Protein AF-A0A9D1GVA7-F1 (afdb_monomer_lite)

Foldseek 3Di:
DKDDDDDDPDDDMDDDDPPPCQVVVLVVVQVVCVVVVHDGDDDDDDDDDDDDDDDD

Organism: NCBI:txid2840701

InterPro domains:
  IPR013750 GHMP kinase, C-terminal domain [PF08544] (1-34)
  IPR036554 GHMP kinase, C-terminal domain superfamily [G3DSA:3.30.70.890] (1-54)
  IPR036554 GHMP kinase, C-terminal domain superfamily [SSF55060] (1-54)

Sequence (56 aa):
GARMTGGGFGGCIIALVPHGTGDRVGRAIAAAFAERGWGAPVWFTAAPSDGAGRIR

pLDDT: mean 97.2, std 2.63, range [79.5, 98.75]

Radius of gyration: 14.35 Å; chains: 1; bounding box: 39×28×31 Å

Structure (mmCIF, N/CA/C/O backbone):
data_AF-A0A9D1GVA7-F1
#
_entry.id   AF-A0A9D1GVA7-F1
#
loop_
_atom_site.group_PDB
_atom_site.id
_atom_site.type_symbol
_atom_site.label_atom_id
_atom_site.label_alt_id
_atom_site.label_comp_id
_atom_site.label_asym_id
_atom_site.label_entity_id
_atom_site.label_seq_id
_atom_site.pdbx_PDB_ins_code
_atom_site.Cartn_x
_atom_site.Cartn_y
_atom_site.Cartn_z
_atom_site.occupancy
_atom_site.B_iso_or_equiv
_atom_site.auth_seq_id
_atom_site.auth_comp_id
_atom_site.auth_asym_id
_atom_site.auth_atom_id
_atom_site.pdbx_PDB_model_num
ATOM 1 N N . GLY A 1 1 ? 5.606 5.640 10.574 1.00 96.56 1 GLY A N 1
ATOM 2 C CA . GLY A 1 1 ? 4.972 6.746 9.818 1.00 96.56 1 GLY A CA 1
ATOM 3 C C . GLY A 1 1 ? 4.501 6.244 8.46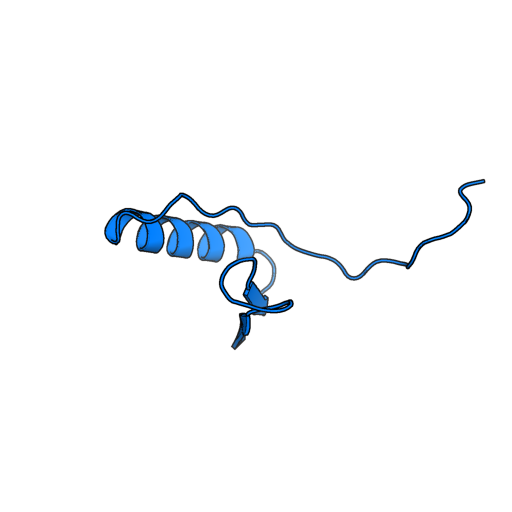3 1.00 96.56 1 GLY A C 1
ATOM 4 O O . GLY A 1 1 ? 4.906 5.149 8.084 1.00 96.56 1 GLY A O 1
ATOM 5 N N . ALA A 1 2 ? 3.657 6.998 7.752 1.00 98.19 2 ALA A N 1
ATOM 6 C CA . ALA A 1 2 ? 3.085 6.591 6.462 1.00 98.19 2 ALA A CA 1
ATOM 7 C C . ALA A 1 2 ? 2.971 7.771 5.476 1.00 98.19 2 ALA A C 1
ATOM 9 O O . ALA A 1 2 ? 2.845 8.914 5.912 1.00 98.19 2 ALA A O 1
ATOM 10 N N . ARG A 1 3 ? 3.018 7.495 4.164 1.00 98.31 3 ARG A N 1
ATOM 11 C CA . ARG A 1 3 ? 2.812 8.480 3.079 1.00 98.31 3 ARG A CA 1
ATOM 12 C C . ARG A 1 3 ? 2.278 7.827 1.802 1.00 98.31 3 ARG A C 1
ATOM 14 O O . ARG A 1 3 ? 2.461 6.628 1.612 1.00 98.31 3 ARG A O 1
ATOM 21 N N . MET A 1 4 ? 1.707 8.622 0.894 1.00 97.88 4 MET A N 1
ATOM 22 C CA . MET A 1 4 ? 1.452 8.185 -0.489 1.00 97.88 4 MET A CA 1
ATOM 23 C C . MET A 1 4 ? 2.760 7.856 -1.225 1.00 97.88 4 MET A C 1
ATOM 25 O O . MET A 1 4 ? 3.789 8.469 -0.944 1.00 97.88 4 MET A O 1
ATOM 29 N N . THR A 1 5 ? 2.730 6.921 -2.174 1.00 97.81 5 THR A N 1
ATOM 30 C CA . THR A 1 5 ? 3.869 6.594 -3.047 1.00 97.81 5 THR A CA 1
ATOM 31 C C . THR A 1 5 ? 3.454 6.611 -4.521 1.00 97.81 5 THR A C 1
ATOM 33 O O . THR A 1 5 ? 2.303 6.331 -4.845 1.00 97.81 5 THR A O 1
ATOM 36 N N . GLY A 1 6 ? 4.379 6.957 -5.419 1.00 97.06 6 GLY A N 1
ATOM 37 C CA . GLY A 1 6 ? 4.079 7.228 -6.831 1.00 97.06 6 GLY A CA 1
ATOM 38 C C . GLY A 1 6 ? 3.597 8.663 -7.090 1.00 97.06 6 GLY A C 1
ATOM 39 O O . GLY A 1 6 ? 3.880 9.566 -6.303 1.00 97.06 6 GLY A O 1
ATOM 40 N N . GLY A 1 7 ? 2.899 8.871 -8.213 1.00 97.88 7 GLY A N 1
ATOM 41 C CA . GLY A 1 7 ? 2.499 10.197 -8.716 1.00 97.88 7 GLY A CA 1
ATOM 42 C C . GLY A 1 7 ? 1.242 10.816 -8.086 1.00 97.88 7 GLY A C 1
ATOM 43 O O . GLY A 1 7 ? 1.020 12.010 -8.252 1.00 97.88 7 GLY A O 1
ATOM 44 N N . GLY A 1 8 ? 0.437 10.045 -7.345 1.00 95.94 8 GLY A N 1
ATOM 45 C CA . GLY A 1 8 ? -0.764 10.539 -6.655 1.00 95.94 8 GLY A CA 1
ATOM 46 C C . GLY A 1 8 ? -2.071 10.357 -7.414 1.00 95.94 8 GLY A C 1
ATOM 47 O O . GLY A 1 8 ? -2.156 9.538 -8.323 1.00 95.94 8 GLY A O 1
ATOM 48 N N . PHE A 1 9 ? -3.103 11.091 -6.973 1.00 96.75 9 PHE A N 1
ATOM 49 C CA . PHE A 1 9 ? -4.491 10.998 -7.465 1.00 96.75 9 PHE A CA 1
ATOM 50 C C . PHE A 1 9 ? -5.120 9.596 -7.335 1.00 96.75 9 PHE A C 1
ATOM 52 O O . PHE A 1 9 ? -6.061 9.251 -8.041 1.00 96.75 9 PHE A O 1
ATOM 59 N N . GLY A 1 10 ? -4.593 8.791 -6.411 1.00 94.06 10 GLY A N 1
ATOM 60 C CA . GLY A 1 10 ? -4.929 7.386 -6.219 1.00 94.06 10 GLY A CA 1
ATOM 61 C C . GLY A 1 10 ? -3.669 6.559 -5.960 1.00 94.06 10 GLY A C 1
ATOM 62 O O . GLY A 1 10 ? -2.622 7.099 -5.592 1.00 94.06 10 GLY A O 1
ATOM 63 N N . GLY A 1 11 ? -3.769 5.247 -6.168 1.00 95.94 11 GLY A N 1
ATOM 64 C CA . GLY A 1 11 ? -2.640 4.322 -6.075 1.00 95.94 11 GLY A CA 1
ATOM 65 C C . GLY A 1 11 ? -2.367 3.826 -4.657 1.00 95.94 11 GLY A C 1
ATOM 66 O O . GLY A 1 11 ? -3.285 3.445 -3.932 1.00 95.94 11 GLY A O 1
ATOM 67 N N . CYS A 1 12 ? -1.087 3.790 -4.284 1.00 97.88 12 CYS A N 1
ATOM 68 C CA . CYS A 1 12 ? -0.621 3.124 -3.072 1.00 97.88 12 CYS A CA 1
ATOM 69 C C . CYS A 1 12 ? -0.118 4.113 -2.016 1.00 97.88 12 CYS A C 1
ATOM 71 O O . CYS A 1 12 ? 0.387 5.199 -2.310 1.00 97.88 12 CYS A O 1
ATOM 73 N N . ILE A 1 13 ? -0.159 3.670 -0.763 1.00 98.25 13 ILE A N 1
ATOM 74 C CA . ILE A 1 13 ? 0.624 4.252 0.325 1.00 98.25 13 ILE A CA 1
ATOM 75 C C . ILE A 1 13 ? 1.731 3.282 0.742 1.00 98.25 13 ILE A C 1
ATOM 77 O O . ILE A 1 13 ? 1.659 2.085 0.469 1.00 98.25 13 ILE A O 1
ATOM 81 N N . ILE A 1 14 ? 2.730 3.793 1.452 1.00 98.06 14 ILE A N 1
ATOM 82 C CA . ILE A 1 14 ? 3.676 2.984 2.222 1.00 98.06 14 ILE A CA 1
ATOM 83 C C . ILE A 1 14 ? 3.561 3.355 3.698 1.00 98.06 14 ILE A C 1
ATOM 85 O O . ILE A 1 14 ? 3.396 4.529 4.041 1.00 98.06 14 ILE A O 1
ATOM 89 N N . ALA A 1 15 ? 3.660 2.356 4.572 1.00 98.31 15 ALA A N 1
ATOM 90 C CA . ALA A 1 15 ? 3.631 2.535 6.016 1.00 98.31 15 ALA A CA 1
ATOM 91 C C . ALA A 1 15 ? 4.739 1.706 6.669 1.00 98.31 15 ALA A C 1
ATOM 93 O O . ALA A 1 15 ? 4.838 0.502 6.451 1.00 98.31 15 ALA A O 1
ATOM 94 N N . LEU A 1 16 ? 5.553 2.358 7.498 1.00 97.94 16 LEU A N 1
ATOM 95 C CA . LEU A 1 16 ? 6.492 1.677 8.382 1.00 97.94 16 LEU A CA 1
ATOM 96 C C . LEU A 1 16 ? 5.759 1.290 9.663 1.00 97.94 16 LEU A C 1
ATOM 98 O O . LEU A 1 16 ? 5.275 2.166 10.391 1.00 97.94 16 LEU A O 1
ATOM 102 N N . VAL A 1 17 ? 5.688 -0.015 9.911 1.00 97.81 17 VAL A N 1
ATOM 103 C CA . VAL A 1 17 ? 4.987 -0.635 11.038 1.00 97.81 17 VAL A CA 1
ATOM 104 C C . VAL A 1 17 ? 5.903 -1.667 11.704 1.00 97.81 17 VAL A C 1
ATOM 106 O O . VAL A 1 17 ? 6.805 -2.185 11.040 1.00 97.81 17 VAL A O 1
ATOM 109 N N . PRO A 1 18 ? 5.702 -1.996 12.992 1.00 98.12 18 PRO A N 1
ATOM 110 C CA . PRO A 1 18 ? 6.448 -3.071 13.637 1.00 98.12 18 PRO A CA 1
ATOM 111 C C . PRO A 1 18 ? 6.313 -4.401 12.887 1.00 98.12 18 PRO A C 1
ATOM 113 O O . PRO A 1 18 ? 5.248 -4.723 12.347 1.00 98.12 18 PRO A O 1
ATOM 116 N N . HIS A 1 19 ? 7.384 -5.192 12.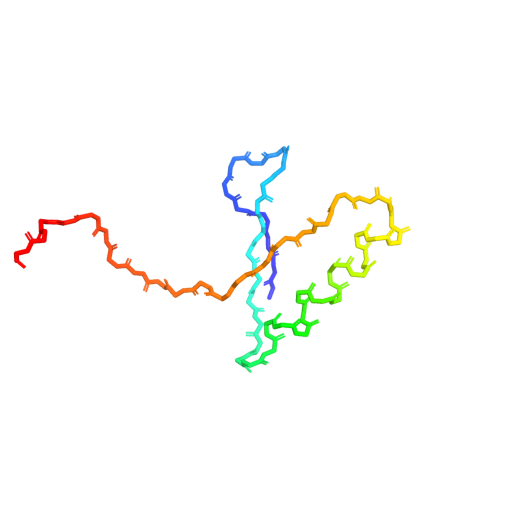885 1.00 96.88 19 HIS A N 1
ATOM 117 C CA . HIS A 1 19 ? 7.405 -6.503 12.242 1.00 96.88 19 HIS A CA 1
ATOM 118 C C . HIS A 1 19 ? 6.246 -7.394 12.731 1.00 96.88 19 HIS A C 1
ATOM 120 O O . HIS A 1 19 ? 5.902 -7.387 13.912 1.00 96.88 19 HIS A O 1
ATOM 126 N N . GLY A 1 20 ? 5.613 -8.133 11.814 1.00 96.75 20 GLY A N 1
ATOM 127 C CA . GLY A 1 20 ? 4.464 -8.999 12.113 1.00 96.75 20 GLY A CA 1
ATOM 128 C C . GLY A 1 20 ? 3.121 -8.278 12.305 1.00 96.75 20 GLY A C 1
ATOM 129 O O . GLY A 1 20 ? 2.104 -8.935 12.501 1.00 96.75 20 GLY A O 1
ATOM 130 N N . THR A 1 21 ? 3.070 -6.942 12.224 1.00 98.00 21 THR A N 1
ATOM 131 C CA . THR A 1 21 ? 1.815 -6.182 12.423 1.00 98.00 21 THR A CA 1
ATOM 132 C C . THR A 1 21 ? 1.140 -5.717 11.129 1.00 98.00 21 THR A C 1
ATOM 134 O O . THR A 1 21 ? 0.062 -5.121 11.192 1.00 98.00 21 THR A O 1
ATOM 137 N N . GLY A 1 22 ? 1.729 -6.023 9.966 1.00 98.06 22 GLY A N 1
ATOM 138 C CA . GLY A 1 22 ? 1.251 -5.587 8.648 1.00 98.06 22 GLY A CA 1
ATOM 139 C C . GLY A 1 22 ? -0.214 -5.937 8.388 1.00 98.06 22 GLY A C 1
ATOM 140 O O . GLY A 1 22 ? -1.007 -5.049 8.091 1.00 98.06 22 GLY A O 1
ATOM 141 N N . ASP A 1 23 ? -0.606 -7.190 8.612 1.00 98.38 23 ASP A N 1
ATOM 142 C CA . ASP A 1 23 ? -1.987 -7.634 8.386 1.00 98.38 23 ASP A CA 1
ATOM 143 C C . ASP A 1 23 ? -3.005 -6.977 9.314 1.00 98.38 23 ASP A C 1
ATOM 145 O O . ASP A 1 23 ? -4.132 -6.691 8.912 1.00 98.38 23 ASP A O 1
ATOM 149 N N . ARG A 1 24 ? -2.619 -6.715 10.567 1.00 98.50 24 ARG A N 1
ATOM 150 C CA . ARG A 1 24 ? -3.487 -6.003 11.509 1.00 98.50 24 ARG A CA 1
ATOM 151 C C . ARG A 1 24 ? -3.754 -4.585 11.014 1.00 98.50 24 ARG A C 1
ATOM 153 O O . ARG A 1 24 ? -4.894 -4.134 11.053 1.00 98.50 24 ARG A O 1
ATOM 160 N N . VAL A 1 25 ? -2.710 -3.900 10.549 1.00 98.50 25 VAL A N 1
ATOM 161 C CA . VAL A 1 25 ? -2.823 -2.544 10.001 1.00 98.50 25 VAL A CA 1
ATOM 162 C C . VAL A 1 25 ? -3.633 -2.551 8.702 1.00 98.50 25 VAL A C 1
ATOM 164 O O . VAL A 1 25 ? -4.542 -1.738 8.563 1.00 98.50 25 VAL A O 1
ATOM 167 N N . GLY A 1 26 ? -3.381 -3.504 7.799 1.00 98.44 26 GLY A N 1
ATOM 168 C CA . GLY A 1 26 ? -4.132 -3.665 6.550 1.00 98.44 26 GLY A CA 1
ATOM 169 C C . GLY A 1 26 ? -5.630 -3.878 6.777 1.00 98.44 26 GLY A C 1
ATOM 170 O O . GLY A 1 26 ? -6.446 -3.156 6.207 1.00 98.44 26 GLY A O 1
ATOM 171 N N . ARG A 1 27 ? -6.007 -4.776 7.698 1.00 98.69 27 ARG A N 1
ATOM 172 C CA . ARG A 1 27 ? -7.418 -4.991 8.071 1.00 98.69 27 ARG A CA 1
ATOM 173 C C . ARG A 1 27 ? -8.075 -3.752 8.675 1.00 98.69 27 ARG A C 1
ATOM 175 O O . ARG A 1 27 ? -9.224 -3.469 8.353 1.00 98.69 27 ARG A O 1
ATOM 182 N N . ALA A 1 28 ? -7.362 -3.009 9.523 1.00 98.69 28 ALA A N 1
ATOM 183 C CA . ALA A 1 28 ? -7.889 -1.771 10.094 1.00 98.69 28 ALA A CA 1
ATOM 184 C C . ALA A 1 28 ? -8.159 -0.713 9.008 1.00 98.69 28 ALA A C 1
ATOM 186 O O . ALA A 1 28 ? -9.195 -0.053 9.034 1.00 98.69 28 ALA A O 1
ATOM 187 N N . ILE A 1 29 ? -7.268 -0.592 8.016 1.00 98.50 29 ILE A N 1
ATOM 188 C CA . ILE A 1 29 ? -7.469 0.292 6.858 1.00 98.50 29 ILE A CA 1
ATOM 189 C C . ILE A 1 29 ? -8.663 -0.180 6.018 1.00 98.50 29 ILE A C 1
ATOM 191 O O . ILE A 1 29 ? -9.488 0.642 5.629 1.00 98.50 29 ILE A O 1
ATOM 195 N N . ALA A 1 30 ? -8.789 -1.488 5.775 1.00 98.69 30 ALA A N 1
ATOM 196 C CA . ALA A 1 30 ? -9.903 -2.055 5.016 1.00 98.69 30 ALA A CA 1
ATOM 197 C C . ALA A 1 30 ? -11.264 -1.797 5.684 1.00 98.69 30 ALA A C 1
ATOM 199 O O . ALA A 1 30 ? -12.204 -1.389 5.004 1.00 98.69 30 ALA A O 1
ATOM 200 N N . ALA A 1 31 ? -11.357 -1.954 7.008 1.00 98.75 31 ALA A N 1
ATOM 201 C CA . ALA A 1 31 ? -12.559 -1.602 7.766 1.00 98.75 31 ALA A CA 1
ATOM 202 C C . ALA A 1 31 ? -12.896 -0.108 7.617 1.00 98.75 31 ALA A C 1
ATOM 204 O O . ALA A 1 31 ? -14.017 0.249 7.267 1.00 98.75 31 ALA A O 1
ATOM 205 N N . ALA A 1 32 ? -11.892 0.759 7.761 1.00 98.62 32 ALA A N 1
ATOM 206 C CA . ALA A 1 32 ? -12.061 2.200 7.623 1.00 98.62 32 ALA A CA 1
ATOM 207 C C . ALA A 1 32 ? -12.422 2.647 6.186 1.00 98.62 32 ALA A C 1
ATOM 209 O O . ALA A 1 32 ? -13.000 3.720 6.001 1.00 98.62 32 ALA A O 1
ATOM 210 N N . PHE A 1 33 ? -12.063 1.866 5.160 1.00 98.62 33 PHE A N 1
ATOM 211 C CA . PHE A 1 33 ? -12.504 2.072 3.775 1.00 98.62 33 PHE A CA 1
ATOM 212 C C . PHE A 1 33 ? -13.972 1.668 3.601 1.00 98.62 33 PHE A C 1
ATOM 214 O O . PHE A 1 33 ? -14.744 2.426 3.014 1.00 98.62 33 PHE A O 1
ATOM 221 N N . ALA A 1 34 ? -14.370 0.523 4.161 1.00 98.56 34 ALA A N 1
ATOM 222 C CA . ALA A 1 34 ? -15.746 0.034 4.103 1.00 98.56 34 ALA A CA 1
ATOM 223 C C . ALA A 1 34 ? -16.732 0.986 4.802 1.00 98.56 34 ALA A C 1
ATOM 225 O O . ALA A 1 34 ? -17.771 1.308 4.233 1.00 98.56 34 ALA A O 1
ATOM 226 N N . GLU A 1 35 ? -16.377 1.515 5.978 1.00 98.69 35 GLU A N 1
ATOM 227 C CA . GLU A 1 35 ? -17.174 2.522 6.705 1.00 98.69 35 GLU A CA 1
ATOM 228 C C . GLU A 1 35 ? -17.446 3.788 5.879 1.00 98.69 35 GLU A C 1
ATOM 230 O O . G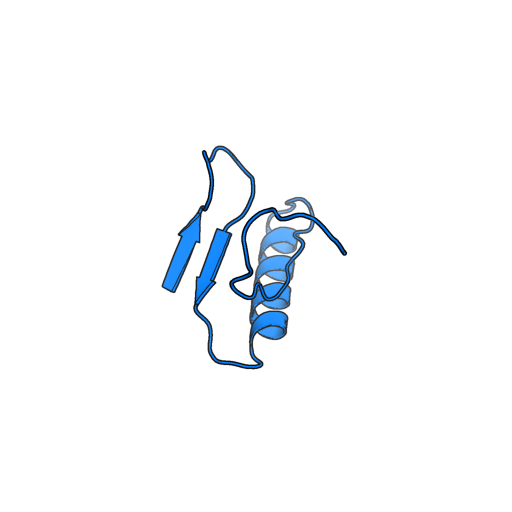LU A 1 35 ? -18.460 4.455 6.067 1.00 98.69 35 GLU A O 1
ATOM 235 N N . ARG A 1 36 ? -16.547 4.120 4.946 1.00 98.44 36 ARG A N 1
ATOM 236 C CA . ARG A 1 36 ? -16.664 5.282 4.054 1.00 98.44 36 ARG A CA 1
ATOM 237 C C . ARG A 1 36 ? -17.303 4.947 2.703 1.00 98.44 36 ARG A C 1
ATOM 239 O O . ARG A 1 36 ? -17.439 5.839 1.869 1.00 98.44 36 ARG A O 1
ATOM 246 N N . GLY A 1 37 ? -17.662 3.683 2.466 1.00 98.44 37 GLY A N 1
ATOM 247 C CA . GLY A 1 37 ? -18.171 3.211 1.176 1.00 98.44 37 GLY A CA 1
ATOM 248 C C . GLY A 1 37 ? -17.130 3.250 0.052 1.00 98.44 37 GLY A C 1
ATOM 249 O O . GLY A 1 37 ? -17.492 3.350 -1.118 1.00 98.44 37 GLY A O 1
ATOM 250 N N . TRP A 1 38 ? -15.837 3.221 0.384 1.00 98.06 38 TRP A N 1
ATOM 251 C CA . TRP A 1 38 ? -14.755 3.201 -0.603 1.00 98.06 38 TRP A CA 1
ATOM 252 C C . TRP A 1 38 ? -14.474 1.777 -1.095 1.00 98.06 38 TRP A C 1
ATOM 254 O O . TRP A 1 38 ? -14.760 0.796 -0.408 1.00 98.06 38 TRP A O 1
ATOM 264 N N . GLY A 1 39 ? -13.889 1.658 -2.291 1.00 97.19 39 GLY A N 1
ATOM 265 C CA . GLY A 1 39 ? -13.521 0.361 -2.866 1.00 97.19 39 GLY 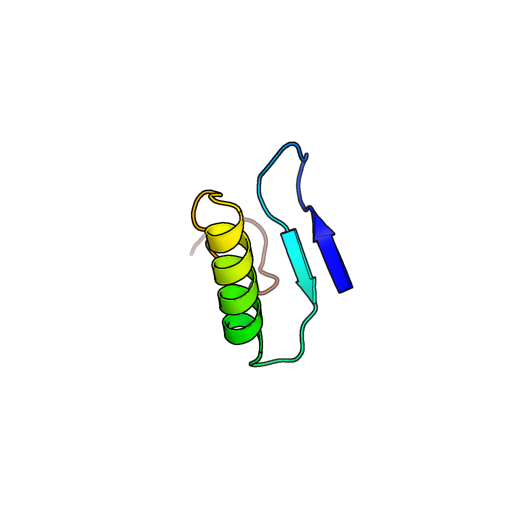A CA 1
ATOM 266 C C . GLY A 1 39 ? -12.489 -0.374 -2.009 1.00 97.19 39 GLY A C 1
ATOM 267 O O . GLY A 1 39 ? -11.559 0.248 -1.512 1.00 97.19 39 GLY A O 1
ATOM 268 N N . ALA A 1 40 ? -12.641 -1.689 -1.835 1.00 97.75 40 ALA A N 1
ATOM 269 C CA . ALA A 1 40 ? -11.794 -2.473 -0.935 1.00 97.75 40 ALA A CA 1
ATOM 270 C C . ALA A 1 40 ? -10.293 -2.353 -1.289 1.00 97.75 40 ALA A C 1
ATOM 272 O O . ALA A 1 40 ? -9.920 -2.584 -2.443 1.00 97.75 40 ALA A O 1
ATOM 273 N N . PRO A 1 41 ? -9.418 -2.017 -0.321 1.00 98.19 41 PRO A N 1
ATOM 274 C CA . PRO A 1 41 ? -7.988 -1.930 -0.570 1.00 98.19 41 PRO A CA 1
ATOM 275 C C . PRO A 1 41 ? -7.341 -3.319 -0.567 1.00 98.19 41 PRO A C 1
ATOM 277 O O . PRO A 1 41 ? -7.845 -4.265 0.038 1.00 98.19 41 PRO A O 1
ATOM 280 N N . VAL A 1 42 ? -6.158 -3.407 -1.170 1.00 97.94 42 VAL A N 1
ATOM 281 C CA . VAL A 1 42 ? -5.248 -4.554 -1.049 1.00 97.94 42 VAL A CA 1
ATOM 282 C C . VAL A 1 42 ? -3.957 -4.113 -0.368 1.00 97.94 42 VAL A C 1
ATOM 284 O O . VAL A 1 42 ? -3.560 -2.950 -0.467 1.00 97.94 42 VAL A O 1
ATOM 287 N N . TRP A 1 43 ? -3.292 -5.030 0.331 1.00 97.94 43 TRP A N 1
ATOM 288 C CA . TRP A 1 43 ? -2.020 -4.759 0.997 1.00 97.94 43 TRP A CA 1
ATOM 289 C C . TRP A 1 43 ? -1.097 -5.972 0.945 1.00 97.94 43 TRP A C 1
ATOM 291 O O . TRP A 1 43 ? -1.538 -7.110 0.810 1.00 97.94 43 TRP A O 1
ATOM 301 N N . PHE A 1 44 ? 0.199 -5.708 1.073 1.00 97.12 44 PHE A N 1
ATOM 302 C CA . PHE A 1 44 ? 1.245 -6.715 1.189 1.00 97.12 44 PHE A CA 1
ATOM 303 C C . PHE A 1 44 ? 2.456 -6.109 1.907 1.00 97.12 44 PHE A C 1
ATOM 305 O O . PHE A 1 44 ? 2.633 -4.888 1.937 1.00 97.12 44 PHE A O 1
ATOM 312 N N . THR A 1 45 ? 3.305 -6.957 2.489 1.00 96.69 45 THR A N 1
ATOM 313 C CA . THR A 1 45 ? 4.618 -6.533 2.984 1.00 96.69 45 THR A CA 1
ATOM 314 C C . THR A 1 45 ? 5.600 -6.515 1.821 1.00 96.69 45 THR A C 1
ATOM 316 O O . THR A 1 45 ? 5.831 -7.539 1.187 1.00 96.69 45 THR A O 1
ATOM 319 N N . ALA A 1 46 ? 6.171 -5.348 1.530 1.00 95.44 46 ALA A N 1
ATOM 320 C CA . ALA A 1 46 ? 7.176 -5.198 0.486 1.00 95.44 46 ALA A CA 1
ATOM 321 C C . ALA A 1 46 ? 8.587 -5.366 1.067 1.00 95.44 46 ALA A C 1
ATOM 323 O O . ALA A 1 46 ? 8.914 -4.750 2.083 1.00 95.44 46 ALA A O 1
ATOM 324 N N . ALA A 1 47 ? 9.422 -6.158 0.396 1.00 94.75 47 ALA A N 1
ATOM 325 C CA . ALA A 1 47 ? 10.850 -6.264 0.675 1.00 94.75 47 ALA A CA 1
ATOM 326 C C . ALA A 1 47 ? 11.645 -5.541 -0.430 1.00 94.75 47 ALA A C 1
ATOM 328 O O . ALA A 1 47 ? 11.345 -5.746 -1.612 1.00 94.75 47 ALA A O 1
ATOM 329 N N . PRO A 1 48 ? 12.648 -4.706 -0.091 1.00 95.75 48 PRO A N 1
ATOM 330 C CA . PRO A 1 48 ? 13.586 -4.181 -1.079 1.00 95.75 48 PRO A CA 1
ATOM 331 C C . PRO A 1 48 ? 14.197 -5.333 -1.877 1.00 95.75 48 PRO A C 1
ATOM 333 O O . PRO A 1 48 ? 14.579 -6.347 -1.299 1.00 95.75 48 PRO A O 1
ATOM 336 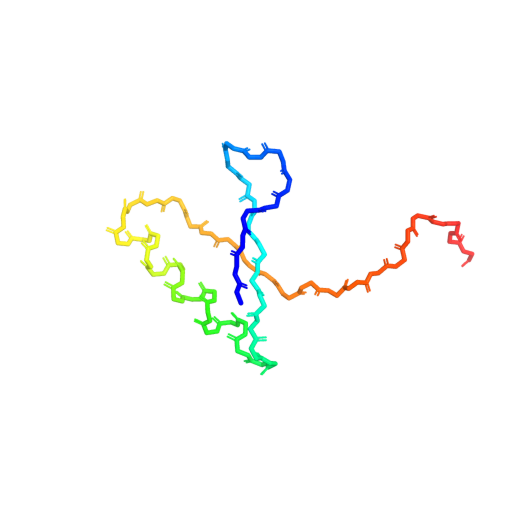N N . SER A 1 49 ? 14.235 -5.189 -3.196 1.00 96.38 49 SER A N 1
ATOM 337 C CA . SER A 1 49 ? 14.661 -6.241 -4.120 1.00 96.38 49 SER A CA 1
ATOM 338 C C . SER A 1 49 ? 15.552 -5.651 -5.207 1.00 96.38 49 SER A C 1
ATOM 340 O O . SER A 1 49 ? 15.524 -4.439 -5.442 1.00 96.38 49 SER A O 1
ATOM 342 N N . ASP A 1 50 ? 16.326 -6.512 -5.865 1.00 97.19 50 ASP A N 1
ATOM 343 C CA . ASP A 1 50 ? 17.196 -6.117 -6.969 1.00 97.19 50 ASP A CA 1
ATOM 344 C C . ASP A 1 50 ? 16.407 -5.531 -8.148 1.00 97.19 50 ASP A C 1
ATOM 346 O O . ASP A 1 50 ? 15.234 -5.839 -8.379 1.00 97.19 50 ASP A O 1
ATOM 350 N N . GLY A 1 51 ? 17.086 -4.679 -8.919 1.00 97.25 51 GLY A N 1
ATOM 351 C CA . GLY A 1 51 ? 16.588 -4.208 -10.208 1.00 97.25 51 GLY A CA 1
ATOM 352 C C . GLY A 1 51 ? 16.601 -5.305 -11.278 1.00 97.25 51 GLY A C 1
ATOM 353 O O . GLY A 1 51 ? 17.060 -6.425 -11.062 1.00 97.25 51 GLY A O 1
ATOM 354 N N . ALA A 1 52 ? 16.113 -4.970 -12.473 1.00 97.19 52 A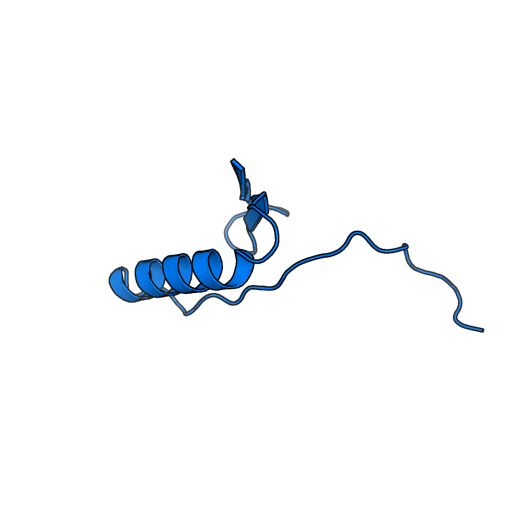LA A N 1
ATOM 355 C CA . ALA A 1 52 ? 16.073 -5.908 -13.592 1.00 97.19 52 ALA A CA 1
ATOM 356 C C . ALA A 1 52 ? 17.473 -6.440 -13.968 1.00 97.19 52 ALA A C 1
ATOM 358 O O . ALA A 1 52 ? 18.440 -5.682 -14.057 1.00 97.19 52 ALA A O 1
ATOM 359 N N . GLY A 1 53 ? 17.557 -7.740 -14.261 1.00 96.62 53 GLY A N 1
ATOM 360 C CA . GLY A 1 53 ? 18.782 -8.424 -14.669 1.00 96.62 53 GLY A CA 1
ATOM 361 C C . GLY A 1 53 ? 18.489 -9.681 -15.491 1.00 96.62 53 GLY A C 1
ATOM 362 O O . GLY A 1 53 ? 17.360 -10.166 -15.534 1.00 96.62 53 GLY A O 1
ATOM 363 N N . ARG A 1 54 ? 19.505 -10.210 -16.182 1.00 96.50 54 ARG A N 1
ATOM 364 C CA . ARG A 1 54 ? 19.365 -11.435 -16.983 1.00 96.50 54 ARG A CA 1
ATOM 365 C C . ARG A 1 54 ? 19.234 -12.656 -16.071 1.00 96.50 54 ARG A C 1
ATOM 367 O O . ARG A 1 54 ? 20.161 -12.939 -15.314 1.00 96.50 54 ARG A O 1
ATOM 374 N N . ILE A 1 55 ? 18.141 -13.402 -16.221 1.00 95.00 55 ILE A N 1
ATOM 375 C CA . ILE A 1 55 ? 17.983 -14.727 -15.611 1.00 95.00 55 ILE A CA 1
ATOM 376 C C . ILE A 1 55 ? 18.904 -15.698 -16.356 1.00 95.00 55 ILE A C 1
ATOM 378 O O . ILE A 1 55 ? 18.894 -15.731 -17.589 1.00 95.00 55 ILE A O 1
ATOM 382 N N . ARG A 1 56 ? 19.752 -16.411 -15.616 1.00 79.50 56 ARG A N 1
ATOM 383 C CA . ARG A 1 56 ? 20.618 -17.469 -16.143 1.00 79.50 56 ARG A CA 1
ATOM 384 C C . ARG A 1 56 ? 20.058 -18.827 -15.772 1.00 79.50 56 ARG A C 1
ATOM 386 O O . ARG A 1 56 ? 19.498 -18.917 -14.659 1.00 79.50 56 ARG A O 1
#

Secondary structure (DSSP, 8-state):
-EEEESSSSSSEEEE---TT-HHHHHHHHHHHHHTTTPPPP---------------